Protein AF-A0A7U3S0C0-F1 (afdb_monomer_lite)

Foldseek 3Di:
DQVVLLVCLVVVPPADAAEAEPVVVPPDVVVVVVVLVVQLVSCVVSVHNSVPHHYFYAYPVVLVVPPPVRVVSVVVSVVCCVVPPDDDDDPVND

Organism: NCBI:txid338604

Sequence (94 aa):
TREHILLARQVGVPKIVVFLNKCDLCPDEEILELVEMEVRELLSKYDFPGDDTPIIRGSALKALDGDAHYVAQVNELIKTLDSYIEDPVREVDK

Secondary structure (DSSP, 8-state):
-HHHHHHHHHTT-----EEE--GGG---HHHHHHHHHHHHHHHHHTTS-TTTS-EEE--HHHHHTT-HHHHHHHHHHHHHHHHHSPPPPPGGG-

InterPro domains:
  IPR000795 Translational (tr)-type GTP-binding domain [PF00009] (1-86)
  IPR000795 Translational (tr)-type GTP-binding domain [PS51722] (1-89)
  IPR027417 P-loop containing nucleoside triphosphate hydrolase [G3DSA:3.40.50.300] (1-88)
  IPR027417 P-loop containing nucleoside triphosphate hydrolase [SSF52540] (1-93)
  IPR050055 Elongation factor Tu GTPase [PTHR43721] (1-94)

pLDDT: mean 92.78, std 5.36, range [58.88, 97.12]

Radius of gyration: 15.16 Å; chains: 1; bounding box: 48×26×33 Å

Structure (mmCIF, N/CA/C/O backbone):
data_AF-A0A7U3S0C0-F1
#
_entry.id   AF-A0A7U3S0C0-F1
#
loop_
_atom_site.group_PDB
_atom_site.id
_atom_site.type_symbol
_atom_site.label_atom_id
_atom_site.label_alt_id
_atom_site.label_comp_id
_atom_site.label_asym_id
_atom_site.label_entity_id
_atom_site.label_seq_id
_atom_site.pdbx_PDB_ins_code
_atom_site.Cartn_x
_atom_site.Cartn_y
_atom_site.Cartn_z
_atom_site.occupancy
_atom_site.B_iso_or_equiv
_atom_site.auth_seq_id
_atom_site.auth_comp_id
_atom_site.auth_asym_id
_atom_site.auth_atom_id
_atom_site.pdbx_PDB_model_num
ATOM 1 N N . THR A 1 1 ? -2.236 13.630 0.380 1.00 73.19 1 THR A N 1
ATOM 2 C CA . THR A 1 1 ? -1.576 12.941 1.512 1.00 73.19 1 THR A CA 1
ATOM 3 C C . THR A 1 1 ? -2.246 13.307 2.821 1.00 73.19 1 THR A C 1
ATOM 5 O O . THR A 1 1 ? -3.027 12.500 3.285 1.00 73.19 1 THR A O 1
ATOM 8 N N . ARG A 1 2 ? -2.092 14.518 3.374 1.00 86.19 2 ARG A N 1
ATOM 9 C CA . ARG A 1 2 ? -2.776 14.894 4.633 1.00 86.19 2 ARG A CA 1
ATOM 10 C C . ARG A 1 2 ? -4.280 15.147 4.477 1.00 86.19 2 ARG A C 1
ATOM 12 O O . ARG A 1 2 ? -5.081 14.559 5.192 1.00 86.19 2 ARG A O 1
ATOM 19 N N . GLU A 1 3 ? -4.657 15.997 3.525 1.00 90.50 3 GLU A N 1
ATOM 20 C CA . GLU A 1 3 ? -6.064 16.370 3.306 1.00 90.50 3 GLU A CA 1
ATOM 21 C C . GLU A 1 3 ? -6.919 15.177 2.875 1.00 90.50 3 GLU A C 1
ATOM 23 O O . GLU A 1 3 ? -8.032 15.023 3.355 1.00 90.50 3 GLU A O 1
ATOM 28 N N . HIS A 1 4 ? -6.380 14.281 2.043 1.00 92.00 4 HIS A N 1
ATOM 29 C CA . HIS A 1 4 ? -7.093 13.067 1.636 1.00 92.00 4 HIS A CA 1
ATOM 30 C C . HIS A 1 4 ? -7.415 12.145 2.820 1.00 92.00 4 HIS A C 1
ATOM 32 O O . HIS A 1 4 ? -8.529 11.640 2.891 1.00 92.00 4 HIS A O 1
ATOM 38 N N . ILE A 1 5 ? -6.478 11.953 3.759 1.00 91.31 5 ILE A N 1
ATOM 39 C CA . ILE A 1 5 ? -6.716 11.125 4.955 1.00 91.31 5 ILE A CA 1
ATOM 40 C C . ILE A 1 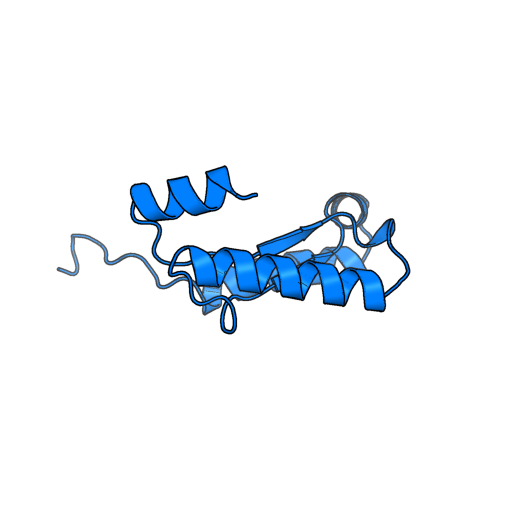5 ? -7.743 11.806 5.868 1.00 91.31 5 ILE A C 1
ATOM 42 O O . ILE A 1 5 ? -8.667 11.159 6.354 1.00 91.31 5 ILE A O 1
ATOM 46 N N . LEU A 1 6 ? -7.639 13.127 6.043 1.00 90.75 6 LEU A N 1
ATOM 47 C CA . LEU A 1 6 ? -8.616 13.897 6.812 1.00 90.75 6 LEU A CA 1
ATOM 48 C C . LEU A 1 6 ? -10.027 13.797 6.211 1.00 90.75 6 LEU A C 1
ATOM 50 O O . LEU A 1 6 ? -10.986 13.547 6.937 1.00 90.75 6 LEU A O 1
ATOM 54 N N . LEU A 1 7 ? -10.159 13.965 4.893 1.00 93.69 7 LEU A N 1
ATOM 55 C CA . LEU A 1 7 ? -11.435 13.836 4.190 1.00 93.69 7 LEU A CA 1
ATOM 56 C C . LEU A 1 7 ? -11.988 12.415 4.308 1.00 93.69 7 LEU A C 1
ATOM 58 O O . LEU A 1 7 ? -13.164 12.257 4.616 1.00 93.69 7 LEU A O 1
ATOM 62 N N . ALA A 1 8 ? -11.146 11.391 4.132 1.00 93.00 8 ALA A N 1
ATOM 63 C CA . ALA A 1 8 ? -11.536 9.992 4.298 1.00 93.00 8 ALA A CA 1
ATOM 64 C C . ALA A 1 8 ? -12.118 9.735 5.696 1.00 93.00 8 ALA A C 1
ATOM 66 O O . ALA A 1 8 ? -13.148 9.075 5.827 1.00 93.00 8 ALA A O 1
ATOM 67 N N . ARG A 1 9 ? -11.525 10.327 6.737 1.00 90.69 9 ARG A N 1
ATOM 68 C CA . ARG A 1 9 ? -12.071 10.262 8.095 1.00 90.69 9 ARG A CA 1
ATOM 69 C C . ARG A 1 9 ? -13.415 10.984 8.215 1.00 90.69 9 ARG A C 1
ATOM 71 O O . ARG A 1 9 ? -14.344 10.436 8.800 1.00 90.69 9 ARG A O 1
ATOM 78 N N . GLN A 1 10 ? -13.538 12.184 7.647 1.00 92.00 10 GLN A N 1
ATOM 79 C CA . GLN A 1 10 ? -14.768 12.987 7.701 1.00 92.00 10 GLN A CA 1
ATOM 80 C C . GLN A 1 10 ? -15.950 12.341 6.971 1.00 92.00 10 GLN A C 1
ATOM 82 O O . GLN A 1 10 ? -17.085 12.475 7.419 1.00 92.00 10 GLN A O 1
ATOM 87 N N . VAL A 1 11 ? -15.694 11.633 5.869 1.00 94.56 11 VAL A N 1
ATOM 88 C CA . VAL A 1 11 ? -16.728 10.923 5.099 1.00 94.56 11 VAL A CA 1
ATOM 89 C C . VAL A 1 11 ? -16.968 9.486 5.585 1.00 94.56 11 VAL A C 1
ATOM 91 O O . VAL A 1 11 ? -17.785 8.779 5.004 1.00 94.56 11 VAL A O 1
ATOM 94 N N . GLY A 1 12 ? -16.286 9.052 6.652 1.00 90.88 12 GLY A N 1
ATOM 95 C CA . GLY A 1 12 ? -16.515 7.751 7.284 1.00 90.88 12 GLY A CA 1
ATOM 96 C C . GLY A 1 12 ? -15.921 6.554 6.538 1.00 90.88 12 GLY A C 1
ATOM 97 O O . GLY A 1 12 ? -16.471 5.459 6.619 1.00 90.88 12 GLY A O 1
ATOM 98 N N . VAL A 1 13 ? -14.810 6.732 5.814 1.00 92.62 13 VAL A N 1
ATOM 99 C CA . VAL A 1 13 ? -14.078 5.609 5.203 1.00 92.62 13 VAL A CA 1
ATOM 100 C C . VAL A 1 13 ? -13.566 4.680 6.316 1.00 92.62 13 VAL A C 1
ATOM 102 O O . VAL A 1 13 ? -12.857 5.154 7.206 1.00 92.62 13 VAL A O 1
ATOM 105 N N . PRO A 1 14 ? -13.890 3.372 6.292 1.00 90.12 14 PRO A N 1
ATOM 106 C CA . PRO A 1 14 ? -13.594 2.470 7.406 1.00 90.12 14 PRO A CA 1
ATOM 107 C C . PRO A 1 14 ? -12.139 1.983 7.432 1.00 90.12 14 PRO A C 1
ATOM 109 O O . PRO A 1 14 ? -11.561 1.831 8.504 1.00 90.12 14 PRO A O 1
ATOM 112 N N . LYS A 1 15 ? -11.543 1.728 6.263 1.00 92.56 15 LYS A N 1
ATOM 113 C CA . LYS A 1 15 ? -10.189 1.179 6.112 1.00 92.56 15 LYS A CA 1
ATOM 114 C C . LYS A 1 15 ? -9.487 1.825 4.922 1.00 92.56 15 LYS A C 1
ATOM 116 O O . LYS A 1 15 ? -10.133 2.204 3.947 1.00 92.56 15 LYS A O 1
ATOM 121 N N . ILE A 1 16 ? -8.165 1.933 5.003 1.00 94.00 16 ILE A N 1
ATOM 122 C CA . ILE A 1 16 ? -7.298 2.443 3.938 1.00 94.00 16 ILE A CA 1
ATOM 123 C C . ILE A 1 16 ? -6.242 1.378 3.642 1.00 94.00 16 ILE A C 1
ATOM 125 O O . ILE A 1 16 ? -5.748 0.736 4.561 1.00 94.00 16 ILE A O 1
ATOM 129 N N . VAL A 1 17 ? -5.898 1.210 2.367 1.00 95.38 17 VAL A N 1
ATOM 130 C CA . VAL A 1 17 ? -4.713 0.470 1.910 1.00 95.38 17 VAL A CA 1
ATOM 131 C C . VAL A 1 17 ? -3.813 1.462 1.184 1.00 95.38 17 VAL A C 1
ATOM 133 O O . VAL A 1 17 ? -4.307 2.316 0.441 1.00 95.38 17 VAL A O 1
ATOM 136 N N . VAL A 1 18 ? -2.503 1.383 1.408 1.00 96.25 18 VAL A N 1
ATOM 137 C CA . VAL A 1 18 ? -1.533 2.312 0.821 1.00 96.25 18 VAL A CA 1
ATOM 138 C C . VAL A 1 18 ? -0.725 1.607 -0.261 1.00 96.25 18 VAL A C 1
ATOM 140 O O . VAL A 1 18 ? -0.214 0.510 -0.062 1.00 96.25 18 VAL A O 1
ATOM 143 N N . PHE A 1 19 ? -0.556 2.279 -1.398 1.00 97.00 19 PHE A N 1
ATOM 144 C CA . PHE A 1 19 ? 0.397 1.888 -2.430 1.00 97.00 19 PHE A CA 1
ATOM 145 C C . PHE A 1 19 ? 1.462 2.980 -2.575 1.00 97.00 19 PHE A C 1
ATOM 147 O O . PHE A 1 19 ? 1.160 4.094 -3.018 1.00 97.00 19 PHE A O 1
ATOM 154 N N . LEU A 1 20 ? 2.701 2.676 -2.190 1.00 95.75 20 LEU A N 1
ATOM 155 C CA . LEU A 1 20 ? 3.850 3.546 -2.420 1.00 95.75 20 LEU A CA 1
ATOM 156 C C . LEU A 1 20 ? 4.317 3.373 -3.861 1.00 95.75 20 LEU A C 1
ATOM 158 O O . LEU A 1 20 ? 4.941 2.381 -4.219 1.00 95.75 20 LEU A O 1
ATOM 162 N N . ASN A 1 21 ? 3.958 4.340 -4.701 1.00 95.19 21 ASN A N 1
ATOM 163 C CA . ASN A 1 21 ? 4.248 4.308 -6.128 1.00 95.19 21 ASN A CA 1
ATOM 164 C C . ASN A 1 21 ? 5.621 4.923 -6.452 1.00 95.19 21 ASN A C 1
ATOM 166 O O . ASN A 1 21 ? 6.132 5.756 -5.704 1.00 95.19 21 ASN A O 1
ATOM 170 N N . LYS A 1 22 ? 6.137 4.618 -7.649 1.00 94.50 22 LYS A N 1
ATOM 171 C CA . LYS A 1 22 ? 7.426 5.081 -8.192 1.00 94.50 22 LYS A CA 1
ATOM 172 C C . LYS A 1 22 ? 8.655 4.553 -7.440 1.00 94.50 22 LYS A C 1
ATOM 174 O O . LYS A 1 22 ? 9.708 5.187 -7.478 1.00 94.50 22 LYS A O 1
ATOM 179 N N . CYS A 1 23 ? 8.553 3.389 -6.797 1.00 93.69 23 CYS A N 1
ATOM 180 C CA . CYS A 1 23 ? 9.702 2.741 -6.153 1.00 93.69 23 CYS A CA 1
ATOM 181 C C . CYS A 1 23 ? 10.817 2.374 -7.150 1.00 93.69 23 CYS A C 1
ATOM 183 O O . CYS A 1 23 ? 11.960 2.218 -6.752 1.00 93.69 23 CYS A O 1
ATOM 185 N N . ASP A 1 24 ? 10.537 2.314 -8.456 1.00 92.56 24 ASP A N 1
ATOM 186 C CA . ASP A 1 24 ? 11.561 2.143 -9.497 1.00 92.56 24 ASP A CA 1
ATOM 187 C C . ASP A 1 24 ? 12.538 3.324 -9.612 1.00 92.56 24 ASP A C 1
ATOM 189 O O . ASP A 1 24 ? 13.638 3.170 -10.138 1.00 92.56 24 ASP A O 1
ATOM 193 N N . LEU A 1 25 ? 12.148 4.503 -9.117 1.00 92.75 25 LEU A N 1
ATOM 194 C CA . LEU A 1 25 ? 12.979 5.708 -9.123 1.00 92.75 25 LEU A CA 1
ATOM 195 C C . LEU A 1 25 ? 13.757 5.903 -7.815 1.00 92.75 25 LEU A C 1
ATOM 197 O O . LEU A 1 25 ? 14.586 6.810 -7.738 1.00 92.75 25 LEU A O 1
ATOM 201 N N . CYS A 1 26 ? 13.486 5.089 -6.792 1.00 89.69 26 CYS A N 1
ATOM 202 C CA . CYS A 1 26 ? 14.128 5.167 -5.486 1.00 89.69 26 CYS A CA 1
ATOM 203 C C . CYS A 1 26 ? 14.824 3.832 -5.183 1.00 89.69 26 CYS A C 1
ATOM 205 O O . CYS A 1 26 ? 14.170 2.898 -4.730 1.00 89.69 26 CYS A O 1
ATOM 207 N N . PRO A 1 27 ? 16.135 3.716 -5.456 1.00 82.81 27 PRO A N 1
ATOM 208 C CA . PRO A 1 27 ? 16.877 2.478 -5.224 1.00 82.81 27 PRO A CA 1
ATOM 209 C C . PRO A 1 27 ? 17.291 2.278 -3.756 1.00 82.81 27 PRO A C 1
ATOM 211 O O . PRO A 1 27 ? 17.882 1.251 -3.439 1.00 82.81 27 PRO A O 1
ATOM 214 N N . ASP A 1 28 ? 17.056 3.270 -2.893 1.00 94.00 28 ASP A N 1
ATOM 215 C CA . ASP A 1 28 ? 17.484 3.259 -1.497 1.00 94.00 28 ASP A CA 1
ATOM 216 C C . ASP A 1 28 ? 16.348 2.775 -0.589 1.00 94.00 28 ASP A C 1
ATOM 218 O O . ASP A 1 28 ? 15.331 3.452 -0.416 1.00 94.00 28 ASP A O 1
ATOM 222 N N . GLU A 1 29 ? 16.540 1.591 -0.014 1.00 90.94 29 GLU A N 1
ATOM 223 C CA . GLU A 1 29 ? 15.564 0.942 0.857 1.00 90.94 29 GLU A CA 1
ATOM 224 C C . GLU A 1 29 ? 15.342 1.720 2.164 1.00 90.94 29 GLU A C 1
ATOM 226 O O . GLU A 1 29 ? 14.212 1.773 2.650 1.00 90.94 29 GLU A O 1
ATOM 231 N N . GLU A 1 30 ? 16.371 2.394 2.698 1.00 92.62 30 GLU A N 1
ATOM 232 C CA . GLU A 1 30 ? 16.262 3.162 3.947 1.00 92.62 30 GLU A CA 1
ATOM 233 C C . GLU A 1 30 ? 15.328 4.366 3.767 1.00 92.62 30 GLU A C 1
ATOM 235 O O . GLU A 1 30 ? 14.545 4.714 4.655 1.00 92.62 30 GLU A O 1
ATOM 240 N N . ILE A 1 31 ? 15.355 4.984 2.582 1.00 93.12 31 ILE A N 1
ATOM 241 C CA . ILE A 1 31 ? 14.444 6.083 2.242 1.00 93.12 31 ILE A CA 1
ATOM 242 C C . ILE A 1 31 ? 13.004 5.571 2.139 1.00 93.12 31 ILE A C 1
ATOM 244 O O . ILE A 1 31 ? 12.084 6.235 2.620 1.00 93.12 31 ILE A O 1
ATOM 248 N N . LEU A 1 32 ? 12.791 4.401 1.532 1.00 93.06 32 LEU A N 1
ATOM 249 C CA . LEU A 1 32 ? 11.457 3.806 1.417 1.00 93.06 32 LEU A CA 1
ATOM 250 C C . LEU A 1 32 ? 10.879 3.445 2.792 1.00 93.06 32 LEU A C 1
ATOM 252 O O . LEU A 1 32 ? 9.712 3.739 3.052 1.00 93.06 32 LEU A O 1
ATOM 256 N N . GLU A 1 33 ? 11.693 2.885 3.688 1.00 93.62 33 GLU A N 1
ATOM 257 C CA . GLU A 1 33 ? 11.299 2.609 5.074 1.00 93.62 33 GLU A CA 1
ATOM 258 C C . GLU A 1 33 ? 10.929 3.885 5.838 1.00 93.62 33 GLU A C 1
ATOM 260 O O . GLU A 1 33 ? 9.892 3.926 6.502 1.00 93.62 33 GLU A O 1
ATOM 265 N N . LEU A 1 34 ? 11.713 4.958 5.693 1.00 94.88 34 LEU A N 1
ATOM 266 C CA . LEU A 1 34 ? 11.412 6.239 6.333 1.00 94.88 34 LEU A CA 1
ATOM 267 C C . LEU A 1 34 ? 10.074 6.823 5.852 1.00 94.88 34 LEU A C 1
ATOM 269 O O . LEU A 1 34 ? 9.282 7.318 6.657 1.00 94.88 34 LEU A O 1
ATOM 273 N N . VAL A 1 35 ? 9.798 6.744 4.548 1.00 93.88 35 VAL A N 1
ATOM 274 C CA . VAL A 1 35 ? 8.523 7.201 3.976 1.00 93.88 35 VAL A CA 1
ATOM 275 C C . VAL A 1 35 ? 7.358 6.357 4.491 1.00 93.88 35 VAL A C 1
ATOM 277 O O . VAL A 1 35 ? 6.295 6.904 4.788 1.00 93.88 35 VAL A O 1
ATOM 280 N N . GLU A 1 36 ? 7.531 5.042 4.637 1.00 94.25 36 GLU A N 1
ATOM 281 C CA . GLU A 1 36 ? 6.503 4.196 5.247 1.00 94.25 36 GLU A CA 1
ATOM 282 C C . GLU A 1 36 ? 6.200 4.602 6.681 1.00 94.25 36 GLU A C 1
ATOM 284 O O . GLU A 1 36 ? 5.027 4.746 7.028 1.00 94.25 36 GLU A O 1
ATOM 289 N N . MET A 1 37 ? 7.231 4.835 7.494 1.00 94.88 37 MET A N 1
ATOM 290 C CA . MET A 1 37 ? 7.056 5.298 8.870 1.00 94.88 37 MET A CA 1
ATOM 291 C C . MET A 1 37 ? 6.262 6.609 8.922 1.00 94.88 37 MET A C 1
ATOM 293 O O . MET A 1 37 ? 5.284 6.699 9.663 1.00 94.88 37 MET A O 1
ATOM 297 N N . GLU A 1 38 ? 6.600 7.591 8.079 1.00 94.50 38 GLU A N 1
ATOM 298 C CA . GLU A 1 38 ? 5.872 8.866 8.021 1.00 94.50 38 GLU A CA 1
ATOM 299 C C . GLU A 1 38 ? 4.396 8.669 7.628 1.00 94.50 38 GLU A C 1
ATOM 301 O O . GLU A 1 38 ? 3.497 9.304 8.189 1.00 94.50 38 GLU A O 1
ATOM 306 N N . VAL A 1 39 ? 4.113 7.763 6.685 1.00 94.88 39 VAL A N 1
ATOM 307 C CA . VAL A 1 39 ? 2.735 7.443 6.288 1.00 94.88 39 VAL A CA 1
ATOM 308 C C . VAL A 1 39 ? 1.968 6.767 7.425 1.00 94.88 39 VAL A C 1
ATOM 310 O O . VAL A 1 39 ? 0.811 7.129 7.661 1.00 94.88 39 VAL A O 1
ATOM 313 N N . ARG A 1 40 ? 2.587 5.828 8.151 1.00 95.56 40 ARG A N 1
ATOM 314 C CA . ARG A 1 40 ? 1.960 5.163 9.305 1.00 95.56 40 ARG A CA 1
ATOM 315 C C . ARG A 1 40 ? 1.635 6.159 10.408 1.00 95.56 40 ARG A C 1
ATOM 317 O O . ARG A 1 40 ? 0.502 6.187 10.884 1.00 95.56 40 ARG A O 1
ATOM 324 N N . GLU A 1 41 ? 2.574 7.037 10.747 1.00 94.69 41 GLU A N 1
ATOM 325 C CA . GLU A 1 41 ? 2.347 8.107 11.720 1.00 94.69 41 GLU A CA 1
ATOM 326 C C . GLU A 1 41 ? 1.206 9.037 11.291 1.00 94.69 41 GLU A C 1
ATOM 328 O O . GLU A 1 41 ? 0.363 9.424 12.107 1.00 94.69 41 GLU A O 1
ATOM 333 N N . LEU A 1 42 ? 1.135 9.375 10.000 1.00 93.88 42 LEU 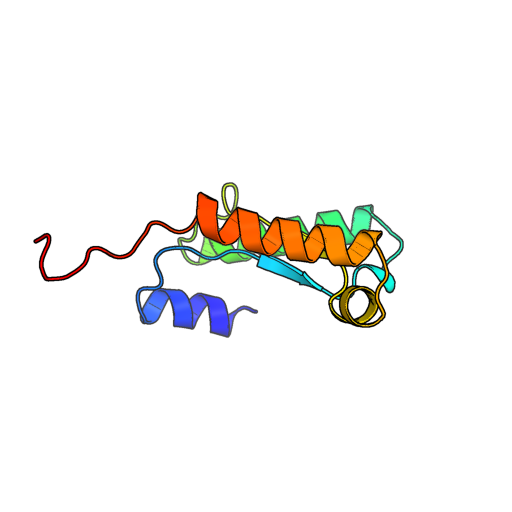A N 1
ATOM 334 C CA . LEU A 1 42 ? 0.073 10.219 9.466 1.00 93.88 42 LEU A CA 1
ATOM 335 C C . LEU A 1 42 ? -1.299 9.538 9.544 1.00 93.88 42 LEU A C 1
ATOM 337 O O . LEU A 1 42 ? -2.277 10.209 9.865 1.00 93.88 42 LEU A O 1
ATOM 341 N N . LEU A 1 43 ? -1.384 8.233 9.277 1.00 94.88 43 LEU A N 1
ATOM 342 C CA . LEU A 1 43 ? -2.616 7.453 9.429 1.00 94.88 43 LEU A CA 1
ATOM 343 C C . LEU A 1 43 ? -3.055 7.390 10.897 1.00 94.88 43 LEU A C 1
ATOM 345 O O . LEU A 1 43 ? -4.195 7.752 11.201 1.00 94.88 43 LEU A O 1
ATOM 349 N N . SER A 1 44 ? -2.139 7.038 11.803 1.00 94.50 44 SER A N 1
ATOM 350 C CA . SER A 1 44 ? -2.396 6.975 13.248 1.00 94.50 44 SER A CA 1
ATOM 351 C C . SER A 1 44 ? -2.857 8.319 13.813 1.00 94.50 44 SER A C 1
ATOM 353 O O . SER A 1 44 ? -3.759 8.373 14.646 1.00 94.50 44 SER A O 1
ATOM 355 N N . LYS A 1 45 ? -2.313 9.435 13.309 1.00 93.56 45 LYS A N 1
ATOM 356 C CA . LYS A 1 45 ? -2.729 10.791 13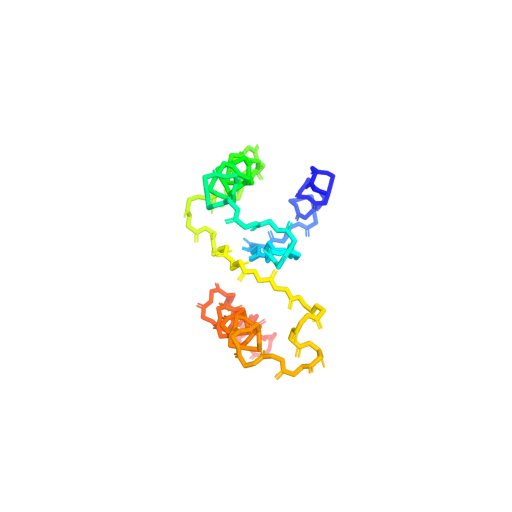.698 1.00 93.56 45 LYS A CA 1
ATOM 357 C C . LYS A 1 45 ? -4.199 11.107 13.385 1.00 93.56 45 LYS A C 1
ATOM 359 O O . LYS A 1 45 ? -4.773 11.978 14.036 1.00 93.56 45 LYS A O 1
ATOM 364 N N . TYR A 1 46 ? -4.788 10.459 12.383 1.00 92.75 46 TYR A N 1
ATOM 365 C CA . TYR A 1 46 ? -6.179 10.671 11.964 1.00 92.75 46 TYR A CA 1
ATOM 366 C C . TYR A 1 46 ? -7.089 9.482 12.311 1.00 92.75 46 TYR A C 1
ATOM 368 O O . TYR A 1 46 ? -8.111 9.280 11.654 1.00 92.75 46 TYR A O 1
ATOM 376 N N . ASP A 1 47 ? -6.732 8.727 13.356 1.00 91.62 47 ASP A N 1
ATOM 377 C CA . ASP A 1 47 ? -7.469 7.571 13.884 1.00 91.62 47 ASP A CA 1
ATOM 378 C C . ASP A 1 47 ? -7.641 6.404 12.893 1.00 91.62 47 ASP A C 1
ATOM 380 O O . ASP A 1 47 ? -8.599 5.631 12.995 1.00 91.62 47 ASP A O 1
ATOM 384 N N . PHE A 1 48 ? -6.738 6.268 11.922 1.00 94.38 48 PHE A N 1
ATOM 385 C CA . PHE A 1 48 ? -6.617 5.039 11.140 1.00 94.38 48 PHE A CA 1
ATOM 386 C C . PHE A 1 48 ? -5.601 4.099 11.801 1.00 94.38 48 PHE A C 1
ATOM 388 O O . PHE A 1 48 ? -4.676 4.574 12.461 1.00 94.38 48 PHE A O 1
ATOM 395 N N . PRO A 1 49 ? -5.731 2.771 11.629 1.00 93.62 49 PRO A N 1
ATOM 396 C CA . PRO A 1 49 ? -4.793 1.812 12.204 1.00 93.62 49 PRO A CA 1
ATOM 397 C C . PRO A 1 49 ? -3.468 1.837 11.426 1.00 93.62 49 PRO A C 1
ATOM 399 O O . PRO A 1 49 ? -3.253 1.023 10.532 1.00 93.62 49 PRO A O 1
ATOM 402 N N . GLY A 1 50 ? -2.597 2.811 11.703 1.00 91.94 50 GLY A N 1
ATOM 403 C CA . GLY A 1 50 ? -1.363 3.034 10.943 1.00 91.94 50 GLY A CA 1
ATOM 404 C C . GLY A 1 50 ? -0.415 1.835 10.954 1.00 91.94 50 GLY A C 1
ATOM 405 O O . GLY A 1 50 ? 0.155 1.514 9.914 1.00 91.94 50 GLY A O 1
ATOM 406 N N . ASP A 1 51 ? -0.304 1.128 12.078 1.00 91.00 51 ASP A N 1
ATOM 407 C CA . ASP A 1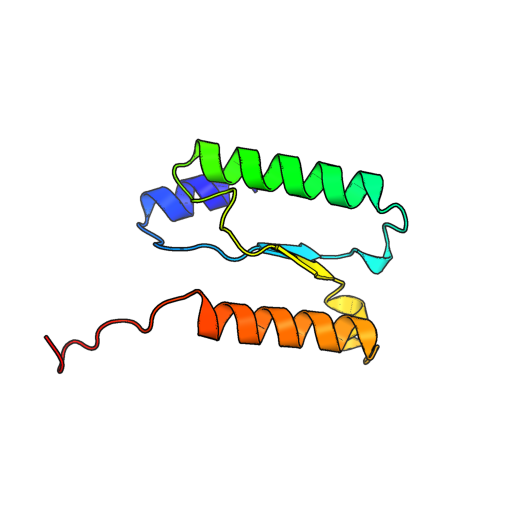 51 ? 0.567 -0.049 12.212 1.00 91.00 51 ASP A CA 1
ATOM 408 C C . ASP A 1 51 ? 0.022 -1.274 11.460 1.00 91.00 51 ASP A C 1
ATOM 410 O O . ASP A 1 51 ? 0.783 -1.980 10.803 1.00 91.00 51 ASP A O 1
ATOM 414 N N . ASP A 1 52 ? -1.299 -1.473 11.467 1.00 92.81 52 ASP A N 1
ATOM 415 C CA . ASP A 1 52 ? -1.947 -2.617 10.805 1.00 92.81 52 ASP A CA 1
ATOM 416 C C . ASP A 1 52 ? -2.306 -2.342 9.337 1.00 92.81 52 ASP A C 1
ATOM 418 O O . ASP A 1 52 ? -2.681 -3.255 8.600 1.00 92.81 52 ASP A O 1
ATOM 422 N N . THR A 1 53 ? -2.214 -1.085 8.889 1.00 95.12 53 THR A N 1
ATOM 423 C CA . THR A 1 53 ? -2.542 -0.713 7.511 1.00 95.12 53 THR A CA 1
ATOM 424 C C . THR A 1 53 ? -1.541 -1.357 6.548 1.00 95.12 53 THR A C 1
ATOM 426 O O . THR A 1 53 ? -0.330 -1.128 6.679 1.00 95.12 53 THR A O 1
ATOM 429 N N . PRO A 1 54 ? -2.013 -2.120 5.545 1.00 96.38 54 PRO A N 1
ATOM 430 C CA . PRO A 1 54 ? -1.141 -2.670 4.525 1.00 96.38 54 PRO A CA 1
ATOM 431 C C . PRO A 1 54 ? -0.543 -1.561 3.659 1.00 96.38 54 PRO A C 1
ATOM 433 O O . PRO A 1 54 ? -1.261 -0.691 3.150 1.00 96.38 54 PRO A O 1
ATOM 436 N N . ILE A 1 55 ? 0.775 -1.620 3.478 1.00 95.75 55 ILE A N 1
ATOM 437 C CA . ILE A 1 55 ? 1.524 -0.738 2.586 1.00 95.75 55 ILE A CA 1
ATOM 438 C C . ILE A 1 55 ? 2.255 -1.616 1.576 1.00 95.75 55 ILE A C 1
ATOM 440 O O . ILE A 1 55 ? 3.067 -2.452 1.957 1.00 95.75 55 ILE A O 1
ATOM 444 N N . ILE A 1 56 ? 1.939 -1.441 0.295 1.00 96.38 56 ILE A N 1
ATOM 445 C CA . ILE A 1 56 ? 2.588 -2.155 -0.804 1.00 96.38 56 ILE A CA 1
ATOM 446 C C . ILE A 1 56 ? 3.503 -1.172 -1.530 1.00 96.38 56 ILE A C 1
ATOM 448 O O . ILE A 1 56 ? 3.060 -0.103 -1.958 1.00 96.38 56 ILE A O 1
ATOM 452 N N . ARG A 1 57 ? 4.773 -1.540 -1.697 1.00 95.56 57 ARG A N 1
ATOM 453 C CA . ARG A 1 57 ? 5.755 -0.786 -2.488 1.00 95.56 57 ARG A CA 1
ATOM 454 C C . ARG A 1 57 ? 5.682 -1.229 -3.942 1.00 95.56 57 ARG A C 1
ATOM 456 O O . ARG A 1 57 ? 5.602 -2.425 -4.208 1.00 95.56 57 ARG A O 1
ATOM 463 N N . GLY A 1 58 ? 5.733 -0.294 -4.886 1.00 95.50 58 GLY A N 1
ATOM 464 C CA . GLY A 1 58 ? 5.851 -0.659 -6.290 1.00 95.50 58 GLY A CA 1
ATOM 465 C C . GLY A 1 58 ? 5.874 0.485 -7.290 1.00 95.50 58 GLY A C 1
ATOM 466 O O . GLY A 1 58 ? 6.096 1.654 -6.974 1.00 95.50 58 GLY A O 1
ATOM 467 N N . SER A 1 59 ? 5.679 0.127 -8.556 1.00 97.00 59 SER A N 1
ATOM 468 C CA . SER A 1 59 ? 5.666 1.063 -9.677 1.00 97.00 59 SER A CA 1
ATOM 469 C C . SER A 1 59 ? 4.552 0.707 -10.643 1.00 97.00 59 SER A C 1
ATOM 471 O O . SER A 1 59 ? 4.629 -0.271 -11.385 1.00 97.00 59 SER A O 1
ATOM 473 N N . ALA A 1 60 ? 3.514 1.539 -10.662 1.00 96.19 60 ALA A N 1
ATOM 474 C CA . ALA A 1 60 ? 2.402 1.374 -11.590 1.00 96.19 60 ALA A CA 1
ATOM 475 C C . ALA A 1 60 ? 2.846 1.539 -13.054 1.00 96.19 60 ALA A C 1
ATOM 477 O O . ALA A 1 60 ? 2.286 0.895 -13.935 1.00 96.19 60 ALA A O 1
ATOM 478 N N . LEU A 1 61 ? 3.863 2.373 -13.313 1.00 96.25 61 LEU A N 1
ATOM 479 C CA . LEU A 1 61 ? 4.395 2.583 -14.661 1.00 96.25 61 LEU A CA 1
ATOM 480 C C . LEU A 1 61 ? 5.089 1.318 -15.171 1.00 96.25 61 LEU A C 1
ATOM 482 O O . LEU A 1 61 ? 4.740 0.814 -16.231 1.00 96.25 61 LEU A O 1
ATOM 486 N N . LYS A 1 62 ? 6.014 0.760 -14.383 1.00 95.44 62 LYS A N 1
ATOM 487 C CA . LYS A 1 62 ? 6.717 -0.470 -14.765 1.00 95.44 62 LYS A CA 1
ATOM 488 C C . LYS A 1 62 ? 5.789 -1.678 -14.840 1.00 95.44 62 LYS A C 1
ATOM 490 O O . LYS A 1 62 ? 5.958 -2.518 -15.719 1.00 95.44 62 LYS A O 1
ATOM 495 N N . ALA A 1 63 ? 4.787 -1.745 -13.962 1.00 96.69 63 ALA A N 1
ATOM 496 C CA . ALA A 1 63 ? 3.750 -2.766 -14.046 1.00 96.69 63 ALA A 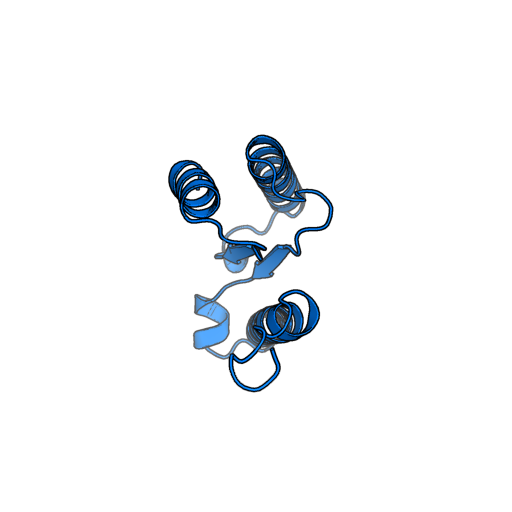CA 1
ATOM 497 C C . ALA A 1 63 ? 2.970 -2.669 -15.369 1.00 96.69 63 ALA A C 1
ATOM 499 O O . ALA A 1 63 ? 2.711 -3.688 -16.004 1.00 96.69 63 ALA A O 1
ATOM 500 N N . LEU A 1 64 ? 2.637 -1.451 -15.812 1.00 96.25 64 LEU A N 1
ATOM 501 C CA . LEU A 1 64 ? 1.962 -1.219 -17.091 1.00 96.25 64 LEU A CA 1
ATOM 502 C C . LEU A 1 64 ? 2.848 -1.574 -18.295 1.00 96.25 64 LEU A C 1
ATOM 504 O O . LEU A 1 64 ? 2.346 -2.120 -19.275 1.00 96.25 64 LEU A O 1
ATOM 508 N N . ASP A 1 65 ? 4.156 -1.325 -18.199 1.00 96.38 65 ASP A N 1
ATOM 509 C CA . ASP A 1 65 ? 5.149 -1.711 -19.212 1.00 96.38 65 ASP A CA 1
ATOM 510 C C . ASP A 1 65 ? 5.400 -3.236 -19.265 1.00 96.38 65 ASP A C 1
ATOM 512 O O . ASP A 1 65 ? 6.111 -3.719 -20.148 1.00 96.38 65 ASP A O 1
ATOM 516 N N . GLY A 1 66 ? 4.810 -4.010 -18.345 1.00 94.94 66 GLY A N 1
ATOM 517 C CA . GLY A 1 66 ? 4.869 -5.472 -18.323 1.00 94.94 66 GLY A CA 1
ATOM 518 C C . GLY A 1 66 ? 6.030 -6.064 -17.522 1.00 94.94 66 GLY A C 1
ATOM 519 O O . GLY A 1 66 ? 6.315 -7.254 -17.662 1.00 94.94 66 GLY A O 1
ATOM 520 N N . ASP A 1 67 ? 6.702 -5.276 -16.678 1.00 97.00 67 ASP A N 1
ATOM 521 C CA . ASP A 1 67 ? 7.731 -5.800 -15.779 1.00 97.00 67 ASP A CA 1
ATOM 522 C C . ASP A 1 67 ? 7.103 -6.737 -14.734 1.00 97.00 67 ASP A C 1
ATOM 524 O O . ASP A 1 67 ? 6.307 -6.319 -13.889 1.00 97.00 67 ASP A O 1
ATOM 528 N N . ALA A 1 68 ? 7.483 -8.016 -14.781 1.00 96.50 68 ALA A N 1
ATOM 529 C CA . ALA A 1 68 ? 6.913 -9.061 -13.939 1.00 96.50 68 ALA A CA 1
ATOM 530 C C . ALA A 1 68 ? 7.048 -8.777 -12.432 1.00 96.50 68 ALA A C 1
ATOM 532 O O . ALA A 1 68 ? 6.159 -9.161 -11.670 1.00 96.50 68 ALA A O 1
ATOM 533 N N . HIS A 1 69 ? 8.115 -8.095 -11.999 1.00 94.38 69 HIS A N 1
ATOM 534 C CA . HIS A 1 69 ? 8.309 -7.746 -10.591 1.00 94.38 69 HIS A CA 1
ATOM 535 C C . HIS A 1 69 ? 7.241 -6.751 -10.119 1.00 94.38 69 HIS A C 1
ATOM 537 O O . HIS A 1 69 ? 6.556 -6.983 -9.123 1.00 94.38 69 HIS A O 1
ATOM 543 N N . TYR A 1 70 ? 7.030 -5.680 -10.885 1.00 95.94 70 TYR A N 1
ATOM 544 C CA . TYR A 1 70 ? 6.064 -4.638 -10.541 1.00 95.94 70 TYR A CA 1
ATOM 545 C C . TYR A 1 70 ? 4.613 -5.068 -10.799 1.00 95.94 70 TYR A C 1
ATOM 547 O O . TYR A 1 70 ? 3.710 -4.684 -10.054 1.00 95.94 70 TYR A O 1
ATOM 555 N N . VAL A 1 71 ? 4.370 -5.931 -11.793 1.00 96.75 71 VAL A N 1
ATOM 556 C CA . VAL A 1 71 ? 3.065 -6.589 -11.983 1.00 96.75 71 VAL A CA 1
ATOM 557 C C . VAL A 1 71 ? 2.702 -7.435 -10.760 1.00 96.75 71 VAL A C 1
ATOM 559 O O . VAL A 1 71 ? 1.548 -7.430 -10.329 1.00 96.75 71 VAL A O 1
ATOM 562 N N . ALA A 1 72 ? 3.666 -8.142 -10.162 1.00 97.12 72 ALA A N 1
ATOM 563 C CA . ALA A 1 72 ? 3.418 -8.928 -8.955 1.00 97.12 72 ALA A CA 1
ATOM 564 C C . ALA A 1 72 ? 2.972 -8.052 -7.771 1.00 97.12 72 ALA A C 1
ATOM 566 O O . ALA A 1 72 ? 2.025 -8.426 -7.083 1.00 97.12 72 ALA A O 1
ATOM 567 N N . GLN A 1 73 ? 3.564 -6.867 -7.595 1.00 96.81 73 GLN A N 1
ATOM 568 C CA . GLN A 1 73 ? 3.182 -5.914 -6.542 1.00 96.81 73 GLN A CA 1
ATOM 569 C C . GLN A 1 73 ? 1.769 -5.348 -6.744 1.00 96.81 73 GLN A C 1
ATOM 571 O O . GLN A 1 73 ? 1.017 -5.187 -5.786 1.00 96.81 73 GLN A O 1
ATOM 576 N N . VAL A 1 74 ? 1.349 -5.097 -7.988 1.00 96.69 74 VAL A N 1
ATOM 577 C CA . VAL A 1 74 ? -0.046 -4.706 -8.264 1.00 96.69 74 VAL A CA 1
ATOM 578 C C . VAL A 1 74 ? -1.008 -5.854 -7.947 1.00 96.69 74 VAL A C 1
ATOM 580 O O . VAL A 1 74 ? -2.060 -5.632 -7.353 1.00 96.69 74 VAL A O 1
ATOM 583 N N . ASN A 1 75 ? -0.647 -7.095 -8.279 1.00 96.56 75 ASN A N 1
ATOM 584 C CA . ASN A 1 75 ? -1.458 -8.258 -7.912 1.00 96.56 75 ASN A CA 1
ATOM 585 C C . ASN A 1 75 ? -1.535 -8.454 -6.391 1.00 96.56 75 ASN A C 1
ATOM 587 O O . ASN A 1 75 ? -2.576 -8.854 -5.875 1.00 96.56 75 ASN A O 1
ATOM 591 N N . GLU A 1 76 ? -0.451 -8.178 -5.669 1.00 97.06 76 GLU A N 1
ATOM 592 C CA . GLU A 1 76 ? -0.424 -8.170 -4.207 1.00 97.06 76 GLU A CA 1
ATOM 593 C C . GLU A 1 76 ? -1.337 -7.087 -3.630 1.00 97.06 76 GLU A C 1
ATOM 595 O O . GLU A 1 76 ? -2.112 -7.376 -2.719 1.00 97.06 76 GLU A O 1
ATOM 600 N N . LEU A 1 77 ? -1.329 -5.879 -4.204 1.00 96.56 77 LEU A N 1
ATOM 601 C CA . LEU A 1 77 ? -2.261 -4.817 -3.830 1.00 96.56 77 LEU A CA 1
ATOM 602 C C . LEU A 1 77 ? -3.717 -5.279 -3.983 1.00 96.56 77 LEU A C 1
ATOM 604 O O . LEU A 1 77 ? -4.493 -5.126 -3.046 1.00 96.56 77 LEU A O 1
ATOM 608 N N . ILE A 1 78 ? -4.081 -5.883 -5.120 1.00 96.19 78 ILE A N 1
ATOM 609 C CA . ILE A 1 78 ? -5.446 -6.391 -5.351 1.00 96.19 78 ILE A CA 1
ATOM 610 C C . ILE A 1 78 ? -5.822 -7.452 -4.309 1.00 96.19 78 ILE A C 1
ATOM 612 O O . ILE A 1 78 ? -6.849 -7.325 -3.652 1.00 96.19 78 ILE A O 1
ATOM 616 N N . LYS A 1 79 ? -4.961 -8.451 -4.082 1.00 96.69 79 LYS A N 1
ATOM 617 C CA . LYS A 1 79 ? -5.201 -9.486 -3.060 1.00 96.69 79 LYS A CA 1
ATOM 618 C C . LYS A 1 79 ? -5.351 -8.899 -1.660 1.00 96.69 79 LYS A C 1
ATOM 620 O O . LYS A 1 79 ? -6.144 -9.381 -0.857 1.00 96.69 79 LYS A O 1
ATOM 625 N N . THR A 1 80 ? -4.574 -7.865 -1.362 1.00 96.12 80 THR A N 1
ATOM 626 C CA . THR A 1 80 ? -4.632 -7.181 -0.075 1.00 96.12 80 THR A CA 1
ATOM 627 C C . THR A 1 80 ? -5.971 -6.482 0.103 1.00 96.12 80 THR A C 1
ATOM 629 O O . THR A 1 80 ? -6.559 -6.605 1.174 1.00 96.12 80 THR A O 1
ATOM 632 N N . LEU A 1 81 ? -6.485 -5.818 -0.941 1.00 94.00 81 LEU A N 1
ATOM 633 C CA . LEU A 1 81 ? -7.824 -5.224 -0.923 1.00 94.00 81 LEU A CA 1
ATOM 634 C C . LEU A 1 81 ? -8.886 -6.283 -0.600 1.00 94.00 81 LEU A C 1
ATOM 636 O O . LEU A 1 81 ? -9.669 -6.055 0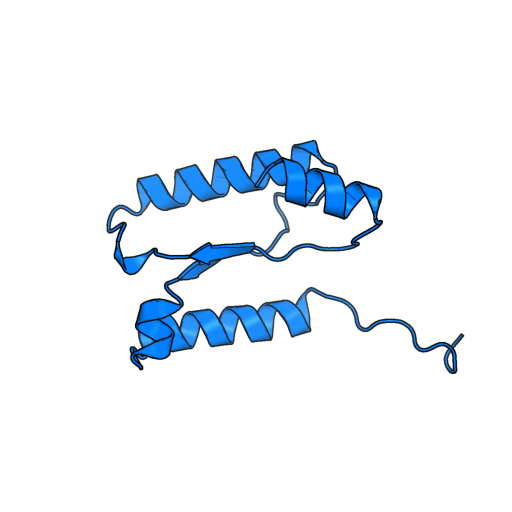.317 1.00 94.00 81 LEU A O 1
ATOM 640 N N . ASP A 1 82 ? -8.837 -7.443 -1.263 1.00 94.38 82 ASP A N 1
ATOM 641 C CA . ASP A 1 82 ? -9.777 -8.550 -1.031 1.00 94.38 82 ASP A CA 1
ATOM 642 C C . ASP A 1 82 ? -9.706 -9.103 0.406 1.00 94.38 82 ASP A C 1
ATOM 644 O O . ASP A 1 82 ? -10.716 -9.507 0.972 1.00 94.38 82 ASP A O 1
ATOM 648 N N . SER A 1 83 ? -8.512 -9.148 1.009 1.00 94.19 83 SER A N 1
ATOM 649 C CA . SER A 1 83 ? -8.325 -9.707 2.360 1.00 94.19 83 SER A CA 1
ATOM 650 C C . SER A 1 83 ? -8.562 -8.716 3.502 1.00 94.19 83 SER A C 1
ATOM 652 O O . SER A 1 83 ? -8.921 -9.121 4.607 1.00 94.19 83 SER A O 1
ATOM 654 N N . TYR A 1 84 ? -8.302 -7.428 3.271 1.00 93.81 84 TYR A N 1
ATOM 655 C CA . TYR A 1 84 ? -8.266 -6.415 4.325 1.00 93.81 84 TYR A CA 1
ATOM 656 C C . TYR A 1 84 ? -9.574 -5.629 4.412 1.00 93.81 84 TYR A C 1
ATOM 658 O O . TYR A 1 84 ? -10.014 -5.264 5.509 1.00 93.81 84 TYR A O 1
ATOM 666 N N . ILE A 1 85 ? -10.205 -5.360 3.266 1.00 92.25 85 ILE A N 1
ATOM 667 C CA . ILE A 1 85 ? -11.475 -4.643 3.197 1.00 92.25 85 ILE A CA 1
ATOM 668 C C . ILE A 1 85 ? -12.600 -5.666 3.320 1.00 92.25 85 ILE A C 1
ATOM 670 O O . ILE A 1 85 ? -12.700 -6.595 2.530 1.00 92.25 85 ILE A O 1
ATOM 674 N N . GLU A 1 86 ? -13.440 -5.497 4.337 1.00 89.75 86 GLU A N 1
ATOM 675 C CA . GLU A 1 86 ? -14.595 -6.367 4.541 1.00 89.75 86 GLU A CA 1
ATOM 676 C C . GLU A 1 86 ? -15.646 -6.125 3.459 1.00 89.75 86 GLU A C 1
ATOM 678 O O . GLU A 1 86 ? -15.890 -4.980 3.061 1.00 89.75 86 GLU A O 1
ATOM 683 N N . ASP A 1 87 ? -16.296 -7.206 3.027 1.00 88.12 87 ASP A N 1
ATOM 684 C CA . ASP A 1 87 ? -17.414 -7.111 2.101 1.00 88.12 87 ASP A CA 1
ATOM 685 C C . ASP A 1 87 ? -18.519 -6.225 2.697 1.00 88.12 87 ASP A C 1
ATOM 687 O O . ASP A 1 87 ? -18.914 -6.401 3.857 1.00 88.12 87 ASP A O 1
ATOM 691 N N . PRO A 1 88 ? -19.057 -5.270 1.922 1.00 86.94 88 PRO A N 1
ATOM 692 C CA . PRO A 1 88 ? -20.133 -4.427 2.405 1.00 86.94 88 PRO A CA 1
ATOM 693 C C . PRO A 1 88 ? -21.373 -5.280 2.680 1.00 86.94 88 PRO A C 1
ATOM 695 O O . PRO A 1 88 ? -21.795 -6.087 1.847 1.00 86.94 88 PRO A O 1
ATOM 698 N N . VAL A 1 89 ? -22.001 -5.057 3.837 1.00 85.56 89 VAL A N 1
ATOM 699 C CA . VAL A 1 89 ? -23.264 -5.717 4.183 1.00 85.56 89 VAL A CA 1
ATOM 700 C C . VAL A 1 89 ? -24.329 -5.297 3.175 1.00 85.56 89 VAL A C 1
ATOM 702 O O . VAL A 1 89 ? -24.677 -4.116 3.078 1.00 85.56 89 VAL A O 1
ATOM 705 N N . ARG A 1 90 ? -24.851 -6.262 2.416 1.00 87.75 90 ARG A N 1
ATOM 706 C CA . ARG A 1 90 ? -25.930 -6.017 1.457 1.00 87.75 90 ARG A CA 1
ATOM 707 C C . ARG A 1 90 ? -27.218 -5.731 2.221 1.00 87.75 90 ARG A C 1
ATOM 709 O O . ARG A 1 90 ? -27.500 -6.375 3.225 1.00 87.75 90 ARG A O 1
ATOM 716 N N . GLU A 1 91 ? -28.035 -4.800 1.733 1.00 85.44 91 GLU A N 1
ATOM 717 C CA . GLU A 1 91 ? -29.287 -4.431 2.417 1.00 85.44 91 GLU A CA 1
ATOM 718 C C . GLU A 1 91 ? -30.284 -5.589 2.548 1.00 85.44 91 GLU A C 1
ATOM 720 O O . GLU A 1 91 ? -31.093 -5.590 3.466 1.00 85.44 91 GLU A O 1
ATOM 725 N N . VAL A 1 92 ? -30.210 -6.582 1.658 1.00 87.12 92 VAL A N 1
ATOM 726 C CA . VAL A 1 92 ? -31.052 -7.788 1.702 1.00 87.12 92 VAL A CA 1
ATOM 727 C C . VAL A 1 92 ? -30.652 -8.781 2.798 1.00 87.12 92 VAL A C 1
ATOM 729 O O . VAL A 1 92 ? -31.452 -9.649 3.129 1.00 87.12 92 VAL A O 1
ATOM 732 N N . ASP A 1 93 ? -29.441 -8.649 3.347 1.00 75.75 93 ASP A N 1
ATOM 733 C CA . ASP A 1 93 ? -28.877 -9.528 4.379 1.00 75.75 93 ASP A CA 1
ATOM 734 C C . ASP A 1 93 ? -28.931 -8.881 5.786 1.00 75.75 93 ASP A C 1
ATOM 736 O O . ASP A 1 93 ? -28.353 -9.419 6.733 1.00 75.75 93 ASP A O 1
ATOM 740 N N . LYS A 1 94 ? -29.592 -7.717 5.923 1.00 58.88 94 LYS A N 1
ATOM 741 C CA . LYS A 1 94 ? -29.852 -7.024 7.201 1.00 58.88 94 LYS A CA 1
ATOM 742 C C . LYS A 1 94 ? -31.133 -7.487 7.888 1.00 58.88 94 LYS A C 1
ATOM 744 O O . LYS A 1 94 ? -32.125 -7.775 7.186 1.00 58.88 94 LYS A O 1
#